Protein AF-A0A7X7YKC0-F1 (afdb_monomer_lite)

Secondary structure (DSSP, 8-state):
-HHHHHGGGT--EEEE--GGGG-EETTEEHHHHHHHTS-TTEEEE-BHHHHHHTT--HHHHHHHTTT--SEEEE----SS-TT--TTSSS--HHHHHHHIIIII---EEEE---S-SS-HHHHHHHHHHHHHHHHHT-

pLDDT: mean 96.4, std 4.11, range [65.44, 98.75]

Foldseek 3Di:
DVLVVCVVVVDAAEDEAALQQQDDDPRDGVLCVVLVPDDLSHAYAEECARQVNSVHHSLVVLVVSWLRHQEYEQFAHAPVDLLDGRQRHDDPVVSVVVSCVPTNNYDYYHHDDDSPSDDPVVSVVVNVVSVVVSVVVD

Sequence (138 aa):
ALAVKLRPHGMWIGYHAHAGDFKKISGETYWDILFGNTRKEVLMQMDTCNASDGGGDPIASLRKYAGRSRTVHIKEYSATNKNAILGEGDIDWKTVFSICETIGGTEWYIIEEEKDVYPPMKAVELCLRNYKVLRTKM

Structure (mmCIF, N/CA/C/O backbone):
data_AF-A0A7X7YKC0-F1
#
_entry.id   AF-A0A7X7YKC0-F1
#
loop_
_atom_site.group_PDB
_atom_site.id
_atom_site.type_symbol
_atom_site.label_atom_id
_atom_site.label_alt_id
_atom_site.label_comp_id
_atom_site.label_asym_id
_atom_site.label_entity_id
_atom_site.label_seq_id
_atom_site.pdbx_PDB_ins_code
_atom_site.Cartn_x
_atom_site.Cartn_y
_atom_site.Cartn_z
_atom_site.occupancy
_atom_site.B_iso_or_equiv
_atom_site.auth_seq_id
_atom_site.auth_comp_id
_atom_site.auth_asym_id
_atom_site.auth_atom_id
_atom_site.pdbx_PDB_model_num
ATOM 1 N N . ALA A 1 1 ? -21.990 -4.365 10.422 1.00 80.94 1 ALA A N 1
ATOM 2 C CA . ALA A 1 1 ? -23.128 -5.198 9.972 1.00 80.94 1 ALA A CA 1
ATOM 3 C C . ALA A 1 1 ? -22.773 -6.079 8.765 1.00 80.94 1 ALA A C 1
ATOM 5 O O . ALA A 1 1 ? -22.995 -7.279 8.850 1.00 80.94 1 ALA A O 1
ATOM 6 N N . LEU A 1 2 ? -22.191 -5.536 7.681 1.00 92.75 2 LEU A N 1
ATOM 7 C CA . LEU A 1 2 ? -21.881 -6.302 6.456 1.00 92.75 2 LEU A CA 1
ATOM 8 C C . LEU A 1 2 ? -20.866 -7.438 6.654 1.00 92.75 2 LEU A C 1
ATOM 10 O O . LEU A 1 2 ? -21.166 -8.565 6.287 1.00 92.75 2 LEU A O 1
ATOM 14 N N . ALA A 1 3 ? -19.731 -7.184 7.316 1.00 92.94 3 ALA A N 1
ATOM 15 C CA . ALA A 1 3 ? -18.727 -8.225 7.574 1.00 92.94 3 ALA A CA 1
ATOM 16 C C . ALA A 1 3 ? -19.314 -9.465 8.277 1.00 92.94 3 ALA A C 1
ATOM 18 O O . ALA A 1 3 ? -18.953 -10.585 7.948 1.00 92.94 3 ALA A O 1
ATOM 19 N N . VAL A 1 4 ? -20.280 -9.281 9.191 1.00 92.94 4 VAL A N 1
ATOM 20 C CA . VAL A 1 4 ? -20.973 -10.392 9.872 1.00 92.94 4 VAL A CA 1
ATOM 21 C C . VAL A 1 4 ? -21.833 -11.203 8.903 1.00 92.94 4 VAL A C 1
ATOM 23 O O . VAL A 1 4 ? -21.824 -12.427 8.975 1.00 92.94 4 VAL A O 1
ATOM 26 N N . LYS A 1 5 ? -22.542 -10.532 7.987 1.00 95.44 5 LYS A N 1
ATOM 27 C CA . LYS A 1 5 ? -23.388 -11.182 6.976 1.00 95.44 5 LYS A CA 1
ATOM 28 C C . LYS A 1 5 ? -22.578 -11.985 5.956 1.00 95.44 5 LYS A C 1
ATOM 30 O O . LYS A 1 5 ? -23.098 -12.948 5.418 1.00 95.44 5 LYS A O 1
ATOM 35 N N . LEU A 1 6 ? -21.324 -11.607 5.706 1.00 95.00 6 LEU A N 1
ATOM 36 C CA . LEU A 1 6 ? -20.448 -12.284 4.745 1.00 95.00 6 LEU A CA 1
ATOM 37 C C . LEU A 1 6 ? -19.753 -13.532 5.313 1.00 95.00 6 LEU A C 1
ATOM 39 O O . LEU A 1 6 ? -19.384 -14.416 4.541 1.00 95.00 6 LEU A O 1
ATOM 43 N N . ARG A 1 7 ? -19.623 -13.656 6.645 1.00 91.75 7 ARG A N 1
ATOM 44 C CA . ARG A 1 7 ? -18.923 -14.793 7.279 1.00 91.75 7 ARG A CA 1
ATOM 45 C C . ARG A 1 7 ? -19.453 -16.173 6.871 1.00 91.75 7 ARG A C 1
ATOM 47 O O . ARG A 1 7 ? -18.617 -17.022 6.575 1.00 91.75 7 ARG A O 1
ATOM 54 N N . PRO A 1 8 ? -20.779 -16.434 6.817 1.00 96.31 8 PRO A N 1
ATOM 55 C CA . PRO A 1 8 ? -21.296 -17.749 6.423 1.00 96.31 8 PRO A CA 1
ATOM 56 C C . PRO A 1 8 ? -20.930 -18.145 4.987 1.00 96.31 8 PRO A C 1
ATOM 58 O O . PRO A 1 8 ? -20.998 -19.318 4.644 1.00 96.31 8 PRO A O 1
ATOM 61 N N . HIS A 1 9 ? -20.532 -17.176 4.158 1.00 96.31 9 HIS A N 1
ATOM 62 C CA . HIS A 1 9 ? -20.123 -17.381 2.770 1.00 96.31 9 HIS A CA 1
ATOM 63 C C . HIS A 1 9 ? -18.599 -17.472 2.600 1.00 96.31 9 HIS A C 1
ATOM 65 O O . HIS A 1 9 ? -18.119 -17.556 1.475 1.00 96.31 9 HIS A O 1
ATOM 71 N N . GLY A 1 10 ? -17.821 -17.393 3.688 1.00 93.75 10 GLY A N 1
ATOM 72 C CA . GLY A 1 10 ? -16.357 -17.345 3.615 1.00 93.75 10 GLY A CA 1
ATOM 73 C C . GLY A 1 10 ? -15.808 -16.078 2.945 1.00 93.75 10 GLY A C 1
ATOM 74 O O . GLY A 1 10 ? -14.639 -16.042 2.566 1.00 93.75 10 GLY A O 1
ATOM 75 N N . MET A 1 11 ? -16.634 -15.038 2.795 1.00 94.69 11 MET A N 1
ATOM 76 C CA . MET A 1 11 ? -16.272 -13.795 2.117 1.00 94.69 11 MET A CA 1
ATOM 77 C C . MET A 1 11 ? -15.785 -12.732 3.099 1.00 94.69 11 MET A C 1
ATOM 79 O O . MET A 1 11 ? -16.219 -12.662 4.252 1.00 94.69 11 MET A O 1
ATOM 83 N N . TRP A 1 12 ? -14.927 -11.852 2.593 1.00 94.06 12 TRP A N 1
ATOM 84 C CA . TRP A 1 12 ? -14.384 -10.714 3.323 1.00 94.06 12 TRP A CA 1
ATOM 85 C C . TRP A 1 12 ? -14.801 -9.416 2.645 1.00 94.06 12 TRP A C 1
ATOM 87 O O . TRP A 1 12 ? -15.064 -9.38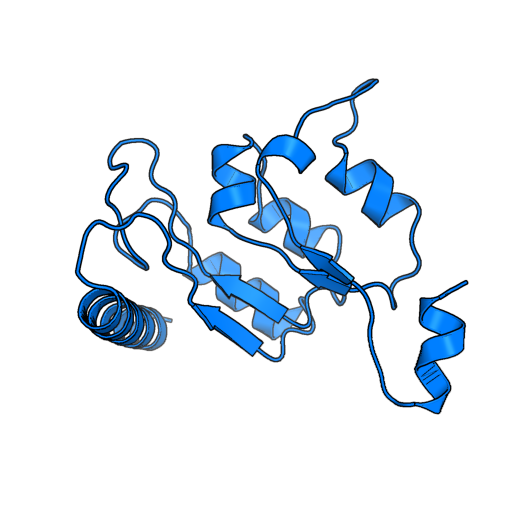2 1.445 1.00 94.06 12 TRP A O 1
ATOM 97 N N . ILE A 1 13 ? -14.863 -8.345 3.427 1.00 96.12 13 ILE A N 1
ATOM 98 C CA . ILE A 1 13 ? -15.072 -6.985 2.934 1.00 96.12 13 ILE A CA 1
ATOM 99 C C . ILE A 1 13 ? -13.971 -6.107 3.496 1.00 96.12 13 ILE A C 1
ATOM 101 O O . ILE A 1 13 ? -13.537 -6.311 4.629 1.00 96.12 13 ILE A O 1
ATOM 105 N N . GLY A 1 14 ? -13.539 -5.129 2.719 1.00 96.19 14 GLY A N 1
ATOM 106 C CA . GLY A 1 14 ? -12.516 -4.190 3.130 1.00 96.19 14 GLY A CA 1
ATOM 107 C C . GLY A 1 14 ? -12.672 -2.853 2.441 1.00 96.19 14 GLY A C 1
ATOM 108 O O . GLY A 1 14 ? -13.658 -2.610 1.745 1.00 96.19 14 GLY A O 1
ATOM 109 N N . TYR A 1 15 ? -11.682 -2.006 2.666 1.00 98.19 15 TYR A N 1
ATOM 110 C CA . TYR A 1 15 ? -11.568 -0.704 2.035 1.00 98.19 15 TYR A CA 1
ATOM 111 C C . TYR A 1 15 ? -10.132 -0.517 1.532 1.00 98.19 15 TYR A C 1
ATOM 113 O O . TYR A 1 15 ? -9.183 -0.871 2.240 1.00 98.19 15 TYR A O 1
ATOM 121 N N . HIS A 1 16 ? -10.012 -0.031 0.297 1.00 98.50 16 HIS A N 1
ATOM 122 C CA . HIS A 1 16 ? -8.754 0.221 -0.406 1.00 98.50 16 HIS A CA 1
ATOM 123 C C . HIS A 1 16 ? -8.292 1.660 -0.150 1.00 98.50 16 HIS A C 1
ATOM 125 O O . HIS A 1 16 ? -9.107 2.581 -0.197 1.00 98.50 16 HIS A O 1
ATOM 131 N N . ALA A 1 17 ? -7.004 1.837 0.144 1.00 98.31 17 ALA A N 1
ATOM 132 C CA . ALA A 1 17 ? -6.416 3.138 0.449 1.00 98.31 17 ALA A CA 1
ATOM 133 C C . ALA A 1 17 ? -6.268 4.025 -0.791 1.00 98.31 17 ALA A C 1
ATOM 135 O O . ALA A 1 17 ? -5.583 3.663 -1.737 1.00 98.31 17 ALA A O 1
ATOM 136 N N . HIS A 1 18 ? -6.800 5.240 -0.725 1.00 98.19 18 HIS A N 1
ATOM 137 C CA . HIS A 1 18 ? -6.571 6.321 -1.677 1.00 98.19 18 HIS A CA 1
ATOM 138 C C . HIS A 1 18 ? -5.839 7.478 -0.986 1.00 98.19 18 HIS A C 1
ATOM 140 O O . HIS A 1 18 ? -5.960 7.675 0.224 1.00 98.19 18 HIS A O 1
ATOM 146 N N . ALA A 1 19 ? -5.139 8.322 -1.750 1.00 97.62 19 ALA A N 1
ATOM 147 C CA . ALA A 1 19 ? -4.397 9.459 -1.189 1.00 97.62 19 ALA A CA 1
ATOM 148 C C . ALA A 1 19 ? -5.277 10.419 -0.368 1.00 97.62 19 ALA A C 1
ATOM 150 O O . ALA A 1 19 ? -4.848 10.981 0.640 1.00 97.62 19 ALA A O 1
ATOM 151 N N . GLY A 1 20 ? -6.549 10.571 -0.752 1.00 97.88 20 GLY A N 1
ATOM 152 C CA . GLY A 1 20 ? -7.514 11.381 -0.012 1.00 97.88 20 GLY A CA 1
ATOM 153 C C . GLY A 1 20 ? -7.797 10.883 1.409 1.00 97.88 20 GLY A C 1
ATOM 154 O O . GLY A 1 20 ? -8.122 11.706 2.262 1.00 97.88 20 GLY A O 1
ATOM 155 N N . ASP A 1 21 ? -7.632 9.586 1.684 1.00 98.25 21 ASP A N 1
ATOM 156 C CA . ASP A 1 21 ? -7.977 8.980 2.975 1.00 98.25 21 ASP A CA 1
ATOM 157 C C . ASP A 1 21 ? -7.028 9.406 4.107 1.00 98.25 21 ASP A C 1
ATOM 159 O O . ASP A 1 21 ? -7.370 9.322 5.287 1.00 98.25 21 ASP A O 1
ATOM 163 N N . PHE A 1 22 ? -5.846 9.919 3.766 1.00 98.19 22 PHE A N 1
ATOM 164 C CA . PHE A 1 22 ? -4.839 10.364 4.734 1.00 98.19 22 PHE A CA 1
ATOM 165 C C . PHE A 1 22 ? -4.963 11.852 5.081 1.00 98.19 22 PHE A C 1
ATOM 167 O O . PHE A 1 22 ? -4.262 12.358 5.962 1.00 98.19 22 PHE A O 1
ATOM 174 N N . LYS A 1 23 ? -5.927 12.554 4.469 1.00 97.38 23 LYS A N 1
ATOM 175 C CA . LYS A 1 23 ? -6.331 13.893 4.902 1.00 97.38 23 LYS A CA 1
ATOM 176 C C . LYS A 1 23 ? -7.000 13.831 6.269 1.00 97.38 23 LYS A C 1
ATOM 178 O O . LYS A 1 23 ? -7.643 12.845 6.626 1.00 97.38 23 LYS A O 1
ATOM 183 N N . LYS A 1 24 ? -6.853 14.917 7.030 1.00 97.06 24 LYS A N 1
ATOM 184 C CA . LYS A 1 24 ? -7.363 15.015 8.398 1.00 97.06 24 LYS A CA 1
ATOM 185 C C . LYS A 1 24 ? -8.661 15.804 8.486 1.00 97.06 24 LYS A C 1
ATOM 187 O O . LYS A 1 24 ? -8.807 16.846 7.851 1.00 97.06 24 LYS A O 1
ATOM 192 N N . ILE A 1 25 ? -9.542 15.361 9.375 1.00 95.94 25 ILE A N 1
ATOM 193 C CA . ILE A 1 25 ? -10.645 16.148 9.929 1.00 95.94 25 ILE A CA 1
ATOM 194 C C . ILE A 1 25 ? -10.584 16.054 11.448 1.00 95.94 25 ILE A C 1
ATOM 196 O O . ILE A 1 25 ? -10.384 14.980 12.006 1.00 95.94 25 ILE A O 1
ATOM 200 N N . SER A 1 26 ? -10.687 17.200 12.123 1.00 94.69 26 SER A N 1
ATOM 201 C CA . SER A 1 26 ? -10.607 17.271 13.589 1.00 94.69 26 SER A CA 1
ATOM 202 C C . SER A 1 26 ? -9.361 16.589 14.186 1.00 94.69 26 SER A C 1
ATOM 204 O O . SER A 1 26 ? -9.404 16.066 15.293 1.00 94.69 26 SER A O 1
ATOM 206 N N . GLY A 1 27 ? -8.240 16.595 13.453 1.00 95.31 27 GLY A N 1
ATOM 207 C CA . GLY A 1 27 ? -6.958 16.036 13.897 1.00 95.31 27 GLY A CA 1
ATOM 208 C C . GLY A 1 27 ? -6.718 14.558 13.560 1.00 95.31 27 GLY A C 1
ATOM 209 O O . GLY A 1 27 ? -5.572 14.117 13.655 1.00 95.31 27 GLY A O 1
ATOM 210 N N . GLU A 1 28 ? -7.730 13.821 13.098 1.00 96.44 28 GLU A N 1
ATOM 211 C CA . GLU A 1 28 ? -7.634 12.398 12.742 1.00 96.44 28 GLU A CA 1
ATOM 212 C C . GLU A 1 28 ? -7.755 12.195 11.225 1.00 96.44 28 GLU A C 1
ATOM 214 O O . GLU A 1 28 ? -8.464 12.945 10.552 1.00 96.44 28 GLU A O 1
ATOM 219 N N . THR A 1 29 ? -7.036 11.216 10.664 1.00 98.19 29 THR A N 1
ATOM 220 C CA . THR A 1 29 ? -7.133 10.894 9.229 1.00 98.19 29 THR A CA 1
ATOM 221 C C . THR A 1 29 ? -8.460 10.198 8.918 1.00 98.19 29 THR A C 1
ATOM 223 O O . THR A 1 29 ? -8.988 9.485 9.770 1.00 98.19 29 THR A O 1
ATOM 226 N N . TYR A 1 30 ? -9.011 10.348 7.707 1.00 98.06 30 TYR A N 1
ATOM 227 C CA . TYR A 1 30 ? -10.212 9.584 7.318 1.00 98.06 30 TYR A CA 1
ATOM 228 C C . TYR A 1 30 ? -9.979 8.072 7.409 1.00 98.06 30 TYR A C 1
ATOM 230 O O . TYR A 1 30 ? -10.865 7.330 7.834 1.00 98.06 30 TYR A O 1
ATOM 238 N N . TRP A 1 31 ? -8.762 7.639 7.081 1.00 98.25 31 TRP A N 1
ATOM 239 C CA . TRP A 1 31 ? -8.285 6.276 7.253 1.00 98.25 31 TRP A CA 1
ATOM 240 C C . TRP A 1 31 ? -8.431 5.798 8.701 1.00 98.25 31 TRP A C 1
ATOM 242 O O . TRP A 1 31 ? -9.042 4.762 8.965 1.00 98.25 31 TRP A O 1
ATOM 252 N N . ASP A 1 32 ? -7.930 6.578 9.658 1.00 97.94 32 ASP A N 1
ATOM 253 C CA . ASP A 1 32 ? -8.016 6.242 11.076 1.00 97.94 32 ASP A CA 1
ATOM 254 C C . ASP A 1 32 ? -9.444 6.293 11.612 1.00 97.94 32 ASP A C 1
ATOM 256 O O . ASP A 1 32 ? -9.846 5.389 12.344 1.00 97.94 32 ASP A O 1
ATOM 260 N N . ILE A 1 33 ? -10.246 7.266 11.176 1.00 97.81 33 ILE A N 1
ATOM 261 C CA . ILE A 1 33 ? -11.667 7.331 11.526 1.00 97.81 33 ILE A CA 1
ATOM 262 C C . ILE A 1 33 ? -12.373 6.050 11.068 1.00 97.81 33 ILE A C 1
ATOM 264 O O . ILE A 1 33 ? -13.104 5.433 11.845 1.00 97.81 33 ILE A O 1
ATOM 268 N N . LEU A 1 34 ? -12.141 5.598 9.834 1.00 97.12 34 LEU A N 1
ATOM 269 C CA . LEU A 1 34 ? -12.753 4.376 9.318 1.00 97.12 34 LEU A CA 1
ATOM 270 C C . LEU A 1 34 ? -12.285 3.133 10.089 1.00 97.12 34 LEU A C 1
ATOM 272 O O . LEU A 1 34 ? -13.104 2.325 10.544 1.00 97.12 34 LEU A O 1
ATOM 276 N N . PHE A 1 35 ? -10.975 2.946 10.243 1.00 97.38 35 PHE A N 1
ATOM 277 C CA . PHE A 1 35 ? -10.430 1.722 10.829 1.00 97.38 35 PHE A CA 1
ATOM 278 C C . PHE A 1 35 ? -10.544 1.675 12.356 1.00 97.38 35 PHE A C 1
ATOM 280 O O . PHE A 1 35 ? -10.702 0.580 12.903 1.00 97.38 35 PHE A O 1
ATOM 287 N N . GLY A 1 36 ? -10.603 2.824 13.028 1.00 96.00 36 GLY A N 1
ATOM 288 C CA . GLY A 1 36 ? -10.951 2.950 14.443 1.00 96.00 36 GLY A CA 1
ATOM 289 C C . GLY A 1 36 ? -12.420 2.634 14.743 1.00 96.00 36 GLY A C 1
ATOM 290 O O . GLY A 1 36 ? -12.732 2.153 15.830 1.00 96.00 36 GLY A O 1
ATOM 291 N N . ASN A 1 37 ? -13.319 2.815 13.768 1.00 95.94 37 ASN A N 1
ATOM 292 C C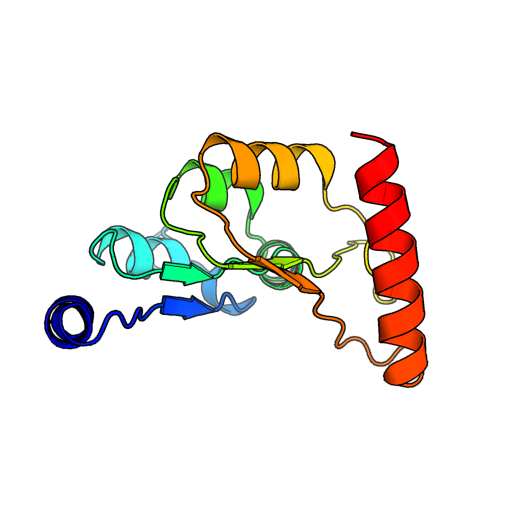A . ASN A 1 37 ? -14.763 2.592 13.928 1.00 95.94 37 ASN A CA 1
ATOM 293 C C . ASN A 1 37 ? -15.285 1.323 13.226 1.00 95.94 37 ASN A C 1
ATOM 295 O O . ASN A 1 37 ? -16.496 1.096 13.138 1.00 95.94 37 ASN A O 1
ATOM 299 N N . THR A 1 38 ? -14.397 0.453 12.739 1.00 95.88 38 THR A N 1
ATOM 300 C CA . THR A 1 38 ? -14.765 -0.822 12.106 1.00 95.88 38 THR A CA 1
ATOM 301 C C . THR A 1 38 ? -14.227 -2.018 12.881 1.00 95.88 38 THR A C 1
ATOM 303 O O . THR A 1 38 ? -13.213 -1.956 13.571 1.00 95.88 38 THR A O 1
ATOM 306 N N . ARG A 1 39 ? -14.923 -3.155 12.767 1.00 92.81 39 ARG A N 1
ATOM 307 C CA . ARG A 1 39 ? 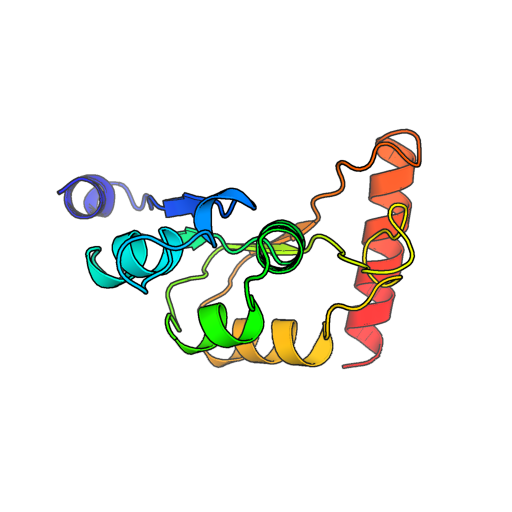-14.471 -4.410 13.380 1.00 92.81 39 ARG A CA 1
ATOM 308 C C . ARG A 1 39 ? -13.241 -4.949 12.651 1.00 92.81 39 ARG A C 1
ATOM 310 O O . ARG A 1 39 ? -13.106 -4.718 11.453 1.00 92.81 39 ARG A O 1
ATOM 317 N N . LYS A 1 40 ? -12.410 -5.739 13.340 1.00 90.88 40 LYS A N 1
ATOM 318 C CA . LYS A 1 40 ? -11.177 -6.318 12.776 1.00 90.88 40 LYS A CA 1
ATOM 319 C C . LYS A 1 40 ? -11.405 -7.145 11.505 1.00 90.88 40 LYS A C 1
ATOM 321 O O . LYS A 1 40 ? -10.512 -7.197 10.673 1.00 90.88 40 LYS A O 1
ATOM 326 N N . GLU A 1 41 ? -12.590 -7.734 11.324 1.00 91.81 41 GLU A N 1
ATOM 327 C CA . GLU A 1 41 ? -12.939 -8.494 10.115 1.00 91.81 41 GLU A CA 1
ATOM 328 C C . GLU A 1 41 ? -13.133 -7.622 8.864 1.00 91.81 41 GLU A C 1
ATOM 330 O O . GLU A 1 41 ? -13.205 -8.157 7.760 1.00 91.81 41 GLU A O 1
ATOM 335 N N . VAL A 1 42 ? -13.245 -6.296 9.011 1.00 96.44 42 VAL A N 1
ATOM 336 C CA . VAL A 1 42 ? -13.175 -5.383 7.866 1.00 96.44 42 VAL A CA 1
ATOM 337 C C . VAL A 1 42 ? -11.706 -5.229 7.494 1.00 96.44 42 VAL A C 1
ATOM 339 O O . VAL A 1 42 ? -10.923 -4.691 8.284 1.00 96.44 42 VAL A O 1
ATOM 342 N N . LEU A 1 43 ? -11.346 -5.717 6.311 1.00 96.88 43 LEU A N 1
ATOM 343 C CA . LEU A 1 43 ? -9.978 -5.707 5.820 1.00 96.88 43 LEU A CA 1
ATOM 344 C C . LEU A 1 43 ? -9.512 -4.284 5.522 1.00 96.88 43 LEU A C 1
ATOM 346 O O . LEU A 1 43 ? -10.232 -3.472 4.938 1.00 96.88 43 LEU A O 1
ATOM 350 N N . MET A 1 44 ? -8.281 -4.015 5.921 1.00 97.81 44 MET A N 1
ATOM 351 C CA . MET A 1 44 ? -7.550 -2.808 5.598 1.00 97.81 44 MET A CA 1
ATOM 352 C C . MET A 1 44 ? -6.648 -3.110 4.402 1.00 97.81 44 MET A C 1
ATOM 354 O O . MET A 1 44 ? -5.558 -3.646 4.582 1.00 97.81 44 MET A O 1
ATOM 358 N N . GLN A 1 45 ? -7.099 -2.814 3.181 1.00 98.38 45 GLN A N 1
ATOM 359 C CA . GLN A 1 45 ? -6.262 -3.005 1.998 1.00 98.38 45 GLN A CA 1
ATOM 360 C C . GLN A 1 45 ? -5.388 -1.764 1.816 1.00 98.38 45 GLN A 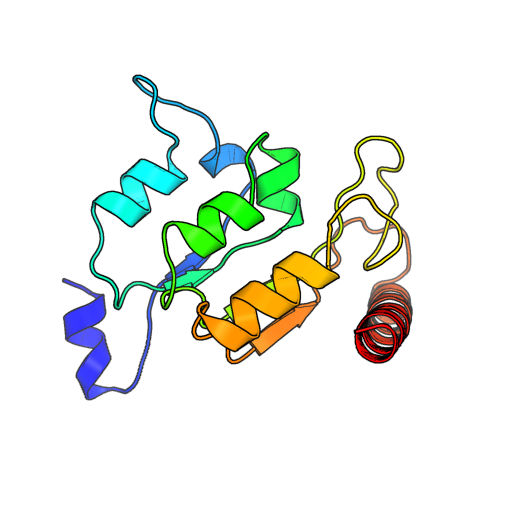C 1
ATOM 362 O O . GLN A 1 45 ? -5.773 -0.792 1.170 1.00 98.38 45 GLN A O 1
ATOM 367 N N . MET A 1 46 ? -4.226 -1.795 2.465 1.00 98.69 46 MET A N 1
ATOM 368 C CA . MET A 1 46 ? -3.232 -0.736 2.350 1.00 98.69 46 MET A CA 1
ATOM 369 C C . MET A 1 46 ? -2.6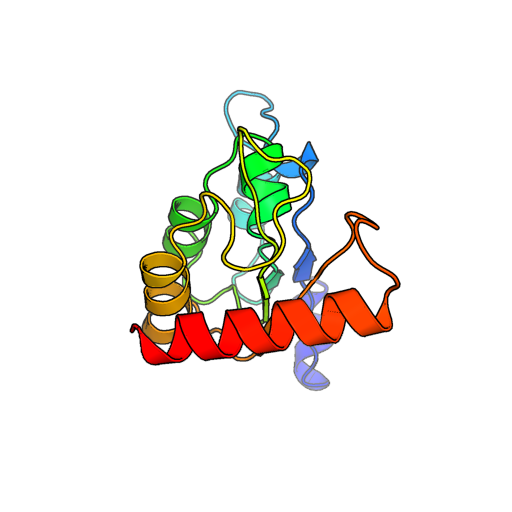70 -0.686 0.926 1.00 98.69 46 MET A C 1
ATOM 371 O O . MET A 1 46 ? -2.300 -1.726 0.385 1.00 98.69 46 MET A O 1
ATOM 375 N N . ASP A 1 47 ? -2.552 0.520 0.382 1.00 98.75 47 ASP A N 1
ATOM 376 C CA . ASP A 1 47 ? -1.732 0.852 -0.783 1.00 98.75 47 ASP A CA 1
ATOM 377 C C . ASP A 1 47 ? -0.594 1.750 -0.296 1.00 98.75 47 ASP A C 1
ATOM 379 O O . ASP A 1 47 ? -0.822 2.824 0.267 1.00 98.75 47 ASP A O 1
ATOM 383 N N . THR A 1 48 ? 0.638 1.278 -0.472 1.00 98.56 48 THR A N 1
ATOM 384 C CA . THR A 1 48 ? 1.839 1.970 0.004 1.00 98.56 48 THR A CA 1
ATOM 385 C C . THR A 1 48 ? 2.054 3.323 -0.665 1.00 98.56 48 THR A C 1
ATOM 387 O O . THR A 1 48 ? 2.453 4.266 0.014 1.00 98.56 48 THR A O 1
ATOM 390 N N . CYS A 1 49 ? 1.761 3.448 -1.961 1.00 98.19 49 CYS A N 1
ATOM 391 C CA . CYS A 1 49 ? 1.938 4.700 -2.685 1.00 98.19 49 CYS A CA 1
ATOM 392 C C . CYS A 1 49 ? 0.836 5.689 -2.357 1.00 98.19 49 CYS A C 1
ATOM 394 O O . CYS A 1 49 ? 1.136 6.837 -2.048 1.00 98.19 49 CYS A O 1
ATOM 396 N N . ASN A 1 50 ? -0.426 5.262 -2.400 1.00 98.31 50 ASN A N 1
ATOM 397 C CA . ASN A 1 50 ? -1.542 6.155 -2.106 1.00 98.31 50 ASN A CA 1
ATOM 398 C C . ASN A 1 50 ? -1.441 6.686 -0.669 1.00 98.31 50 ASN A C 1
ATOM 400 O O . ASN A 1 50 ? -1.692 7.867 -0.437 1.00 98.31 50 ASN A O 1
ATOM 404 N N . ALA A 1 51 ? -0.998 5.858 0.283 1.00 98.50 51 ALA A N 1
ATOM 405 C CA . ALA A 1 51 ? -0.713 6.315 1.638 1.00 98.50 51 ALA A CA 1
ATOM 406 C C . ALA A 1 51 ? 0.363 7.399 1.687 1.00 98.50 51 ALA A C 1
ATOM 408 O O . ALA A 1 51 ? 0.115 8.470 2.242 1.00 98.50 51 ALA A O 1
ATOM 409 N N . SER A 1 52 ? 1.530 7.149 1.094 1.00 98.31 52 SER A N 1
ATOM 410 C CA . SER A 1 52 ? 2.637 8.107 1.102 1.00 98.31 52 SER A CA 1
ATOM 411 C C . SER A 1 52 ? 2.320 9.397 0.336 1.00 98.31 52 SER A C 1
ATOM 413 O O . SER A 1 52 ? 2.588 10.482 0.847 1.00 98.31 52 SER A O 1
ATOM 415 N N . ASP A 1 53 ? 1.683 9.307 -0.833 1.00 97.06 53 ASP A N 1
ATOM 416 C CA . ASP A 1 53 ? 1.288 10.462 -1.653 1.00 97.06 53 ASP A CA 1
ATOM 417 C C . ASP A 1 53 ? 0.212 11.321 -0.962 1.00 97.06 53 ASP A C 1
ATOM 419 O O . ASP A 1 53 ? 0.217 12.549 -1.044 1.00 97.06 53 ASP A O 1
ATOM 423 N N . GLY A 1 54 ? -0.666 10.687 -0.176 1.00 96.94 54 GLY A N 1
ATOM 424 C CA . GLY A 1 54 ? -1.626 11.360 0.701 1.00 96.94 54 GLY A CA 1
ATOM 425 C C . GLY A 1 54 ? -1.015 12.035 1.937 1.00 96.94 54 GLY A C 1
ATOM 426 O O . GLY A 1 54 ? -1.751 12.633 2.725 1.00 96.94 54 GLY A O 1
ATOM 427 N N . GLY A 1 55 ? 0.306 11.937 2.137 1.00 96.88 55 GLY A N 1
ATOM 428 C CA . GLY A 1 55 ? 1.011 12.425 3.328 1.00 96.88 55 GLY A CA 1
ATOM 429 C C . GLY A 1 55 ? 0.867 11.518 4.556 1.00 96.88 55 GLY A C 1
ATOM 430 O O . GLY A 1 55 ? 1.145 11.946 5.679 1.00 96.88 55 GLY A O 1
ATOM 431 N N . GLY A 1 56 ? 0.396 10.287 4.361 1.00 97.44 56 GLY A N 1
ATOM 432 C CA . GLY A 1 56 ? 0.308 9.252 5.380 1.00 97.44 56 GLY A CA 1
ATOM 433 C C . GLY A 1 56 ? 1.585 8.422 5.512 1.00 97.44 56 GLY A C 1
ATOM 434 O O . GLY A 1 56 ? 2.516 8.515 4.716 1.00 97.44 56 GLY A O 1
ATOM 435 N N . ASP A 1 57 ? 1.602 7.563 6.532 1.00 97.94 57 ASP A N 1
ATOM 436 C CA . ASP A 1 57 ? 2.661 6.579 6.756 1.00 97.94 57 ASP A CA 1
ATOM 437 C C . ASP A 1 57 ? 2.062 5.159 6.655 1.00 97.94 57 ASP A C 1
ATOM 439 O O . ASP A 1 57 ? 1.329 4.727 7.565 1.00 97.94 57 ASP A O 1
ATOM 443 N N . PRO A 1 58 ? 2.332 4.419 5.560 1.00 98.19 58 PRO A N 1
ATOM 444 C CA . PRO A 1 58 ? 1.821 3.062 5.397 1.00 98.19 58 PRO A CA 1
ATOM 445 C C . PRO A 1 58 ? 2.398 2.094 6.436 1.00 98.19 58 PRO A C 1
ATOM 447 O O . PRO A 1 58 ? 1.680 1.214 6.907 1.00 98.19 58 PRO A O 1
ATOM 450 N N . ILE A 1 59 ? 3.656 2.261 6.857 1.00 98.50 59 ILE A N 1
ATOM 451 C CA . ILE A 1 59 ? 4.309 1.405 7.857 1.00 98.50 59 ILE A CA 1
ATOM 452 C C . ILE A 1 59 ? 3.651 1.598 9.224 1.00 98.50 59 ILE A C 1
ATOM 454 O O . ILE A 1 59 ? 3.286 0.614 9.878 1.00 98.50 59 ILE A O 1
ATOM 458 N N . ALA A 1 60 ? 3.450 2.847 9.650 1.00 98.31 60 ALA A N 1
ATOM 459 C CA . ALA A 1 60 ? 2.757 3.143 10.902 1.00 98.31 60 ALA A CA 1
ATOM 460 C C . ALA A 1 60 ? 1.322 2.600 10.887 1.00 98.31 60 ALA A C 1
ATOM 462 O O . ALA A 1 60 ? 0.878 1.989 11.862 1.00 98.31 60 ALA A O 1
ATOM 463 N N . SER A 1 61 ? 0.621 2.750 9.763 1.00 97.94 61 SER A N 1
ATOM 464 C CA . SER A 1 61 ? -0.749 2.261 9.598 1.00 97.94 61 SER A CA 1
ATOM 465 C C . SER A 1 61 ? -0.834 0.730 9.649 1.00 97.94 61 SER A C 1
ATOM 467 O O . SER A 1 61 ? -1.672 0.186 10.371 1.00 97.94 61 SER A O 1
ATOM 469 N N . LEU A 1 62 ? 0.069 0.019 8.960 1.00 98.38 62 LEU A N 1
ATOM 470 C CA . LEU A 1 62 ? 0.163 -1.446 9.001 1.00 98.38 62 LEU A CA 1
ATOM 471 C C . LEU A 1 62 ? 0.439 -1.966 10.421 1.00 98.38 62 LEU A C 1
ATOM 473 O O . LEU A 1 62 ? -0.143 -2.972 10.827 1.00 98.38 62 LEU A O 1
ATOM 477 N N . ARG A 1 63 ? 1.280 -1.270 11.202 1.00 98.44 63 ARG A N 1
ATOM 478 C CA . ARG A 1 63 ? 1.529 -1.611 12.615 1.00 98.44 63 ARG A CA 1
ATOM 479 C C . ARG A 1 63 ? 0.313 -1.337 13.497 1.00 98.44 63 ARG A C 1
ATOM 481 O O . ARG A 1 63 ? -0.062 -2.194 14.294 1.00 98.44 63 ARG A O 1
ATOM 488 N N . LYS A 1 64 ? -0.307 -0.160 13.356 1.00 98.00 64 LYS A N 1
ATOM 489 C CA . LYS A 1 64 ? -1.468 0.264 14.157 1.00 98.00 64 LYS A CA 1
ATOM 490 C C . LYS A 1 64 ? -2.655 -0.686 13.986 1.00 98.00 64 LYS A C 1
ATOM 492 O O . LYS A 1 64 ? -3.331 -1.007 14.960 1.00 98.00 64 LYS A O 1
ATOM 497 N N . TYR A 1 65 ? -2.871 -1.173 12.766 1.00 97.50 65 TYR A N 1
ATOM 498 C CA . TYR A 1 65 ? -3.974 -2.067 12.409 1.00 97.50 65 TYR A CA 1
ATOM 499 C C . TYR A 1 65 ? -3.498 -3.483 12.049 1.00 97.50 65 TYR A C 1
ATOM 501 O O . TYR A 1 65 ? -4.014 -4.107 11.117 1.00 97.50 65 TYR A O 1
ATOM 509 N N . ALA A 1 66 ? -2.528 -4.003 12.805 1.00 97.44 66 ALA A N 1
ATOM 510 C CA . ALA A 1 66 ? -1.999 -5.354 12.634 1.00 97.44 66 ALA A CA 1
ATOM 511 C C . ALA A 1 66 ? -3.113 -6.424 12.577 1.00 97.44 66 ALA A C 1
ATOM 513 O O . ALA A 1 66 ? -4.120 -6.359 13.292 1.00 97.44 66 ALA A O 1
ATOM 514 N N . GLY A 1 67 ? -2.928 -7.413 11.702 1.00 97.31 67 GLY A N 1
ATOM 515 C CA . GLY A 1 67 ? -3.869 -8.504 11.444 1.00 97.31 67 GLY A CA 1
ATOM 516 C C . GLY A 1 67 ? -5.049 -8.152 10.535 1.00 97.31 67 GLY A C 1
ATOM 517 O O . GLY A 1 67 ? -5.924 -8.994 10.344 1.00 97.31 67 GLY A O 1
ATOM 518 N N . ARG A 1 68 ? -5.115 -6.929 9.989 1.00 97.31 68 ARG A N 1
ATOM 519 C CA . ARG A 1 68 ? -6.214 -6.496 9.102 1.00 97.31 68 ARG A CA 1
ATOM 520 C C . ARG A 1 68 ? -5.833 -6.407 7.626 1.00 97.31 68 ARG A C 1
ATOM 522 O O . ARG A 1 68 ? -6.719 -6.203 6.801 1.00 97.31 68 ARG A O 1
ATOM 529 N N . SER A 1 69 ? -4.560 -6.582 7.278 1.00 96.12 69 SER A N 1
ATOM 530 C CA . SER A 1 69 ? -4.048 -6.358 5.919 1.00 96.12 69 SER A CA 1
ATOM 531 C C . SER A 1 69 ? -3.849 -7.666 5.168 1.00 96.12 69 SER A C 1
ATOM 533 O O . SER A 1 69 ? -2.735 -8.006 4.776 1.00 96.12 69 SER A O 1
ATOM 535 N N . ARG A 1 70 ? -4.938 -8.420 4.972 1.00 96.75 70 ARG A N 1
ATOM 536 C CA . ARG A 1 70 ? -4.906 -9.711 4.258 1.00 96.75 70 ARG A CA 1
ATOM 537 C C . ARG A 1 70 ? -4.414 -9.579 2.815 1.00 96.75 70 ARG A C 1
ATOM 539 O O . ARG A 1 70 ? -3.752 -10.473 2.299 1.00 96.75 70 ARG A O 1
ATOM 546 N N . THR A 1 71 ? -4.702 -8.448 2.187 1.00 98.00 71 THR A N 1
ATOM 547 C CA . THR A 1 71 ? -4.163 -8.063 0.882 1.00 98.00 71 THR A CA 1
ATOM 548 C C . THR A 1 71 ? -3.518 -6.691 1.001 1.00 98.00 71 THR A C 1
ATOM 550 O O . THR A 1 71 ? -4.104 -5.819 1.647 1.00 98.00 71 THR A O 1
ATOM 553 N N . VAL A 1 72 ? -2.373 -6.484 0.360 1.00 98.62 72 VAL A N 1
ATOM 554 C CA . VAL A 1 72 ? -1.672 -5.191 0.329 1.00 98.62 72 VAL A CA 1
ATOM 555 C C . VAL A 1 72 ? -1.302 -4.863 -1.110 1.00 98.62 72 VAL A C 1
ATOM 557 O O . VAL A 1 72 ? -0.714 -5.700 -1.796 1.00 98.62 72 VAL A O 1
ATOM 560 N N . HIS A 1 73 ? -1.642 -3.659 -1.555 1.00 98.69 73 HIS A N 1
ATOM 561 C CA . HIS A 1 73 ? -1.180 -3.114 -2.824 1.00 98.69 73 HIS A CA 1
ATOM 562 C C . HIS A 1 73 ? 0.245 -2.588 -2.632 1.00 98.69 73 HIS A C 1
ATOM 564 O O . HIS A 1 73 ? 0.496 -1.688 -1.828 1.00 98.69 73 HIS A O 1
ATOM 570 N N . ILE A 1 74 ? 1.193 -3.207 -3.333 1.00 98.00 74 ILE A N 1
ATOM 571 C CA . ILE A 1 74 ? 2.604 -2.831 -3.324 1.00 98.00 74 ILE A CA 1
ATOM 572 C C . ILE A 1 74 ? 2.886 -1.954 -4.542 1.00 98.00 74 ILE A C 1
ATOM 574 O O . ILE A 1 74 ? 3.276 -2.421 -5.611 1.00 98.00 74 ILE A O 1
ATOM 578 N N . LYS A 1 75 ? 2.646 -0.658 -4.357 1.00 97.94 75 LYS A N 1
ATOM 579 C CA . LYS A 1 75 ? 2.827 0.390 -5.361 1.00 97.94 75 LYS A CA 1
ATOM 580 C C . LYS A 1 75 ? 3.929 1.334 -4.903 1.00 97.94 75 LYS A C 1
ATOM 582 O O . LYS A 1 75 ? 3.971 1.730 -3.737 1.00 97.94 75 LYS A O 1
ATOM 587 N N . GLU A 1 76 ? 4.847 1.670 -5.805 1.00 98.00 76 GLU A N 1
ATOM 588 C CA . GLU A 1 76 ? 5.992 2.512 -5.451 1.00 98.00 76 GLU A CA 1
ATOM 589 C C . GLU A 1 76 ? 5.605 3.971 -5.286 1.00 98.00 76 GLU A C 1
ATOM 591 O O . GLU A 1 76 ? 4.817 4.497 -6.073 1.00 98.00 76 GLU A O 1
ATOM 596 N N . TYR A 1 77 ? 6.252 4.626 -4.332 1.00 98.06 77 TYR A N 1
ATOM 597 C CA . TYR A 1 77 ? 6.223 6.068 -4.169 1.00 98.06 77 TYR A CA 1
ATOM 598 C C . TYR A 1 77 ? 7.642 6.620 -4.230 1.00 98.06 77 TYR A C 1
ATOM 600 O O . TYR A 1 77 ? 8.568 6.047 -3.663 1.00 98.06 77 TYR A O 1
ATOM 608 N N . SER A 1 78 ? 7.812 7.771 -4.874 1.00 97.88 78 SER A N 1
ATOM 609 C CA . SER A 1 78 ? 9.015 8.576 -4.700 1.00 97.88 78 SER A CA 1
ATOM 610 C C . SER A 1 78 ? 8.668 10.055 -4.686 1.00 97.88 78 SER A C 1
ATOM 612 O O . SER A 1 78 ? 7.946 10.546 -5.554 1.00 97.88 78 SER A O 1
ATOM 614 N N . ALA A 1 79 ? 9.241 10.778 -3.726 1.00 97.12 79 ALA A N 1
ATOM 615 C CA . ALA A 1 79 ? 9.097 12.223 -3.606 1.00 97.12 79 ALA A CA 1
ATOM 616 C C . ALA A 1 79 ? 9.813 12.976 -4.741 1.00 97.12 79 ALA A C 1
ATOM 618 O O . ALA A 1 79 ? 9.471 14.121 -5.040 1.00 97.12 79 ALA A O 1
ATOM 619 N N . THR A 1 80 ? 10.818 12.352 -5.366 1.00 97.56 80 THR A N 1
ATOM 620 C CA . THR A 1 80 ? 11.679 12.997 -6.372 1.00 97.56 80 THR A CA 1
ATOM 621 C C . THR A 1 80 ? 11.519 12.421 -7.773 1.00 97.56 80 THR A C 1
ATOM 623 O O . THR A 1 80 ? 11.788 13.120 -8.749 1.00 97.56 80 THR A O 1
ATOM 626 N N . ASN A 1 81 ? 11.028 11.186 -7.899 1.00 96.94 81 ASN A N 1
ATOM 627 C CA . ASN A 1 81 ? 10.813 10.532 -9.181 1.00 96.94 81 ASN A CA 1
ATOM 628 C C . ASN A 1 81 ? 9.366 10.050 -9.328 1.00 96.94 81 ASN A C 1
ATOM 630 O O . ASN A 1 81 ? 9.021 8.926 -8.967 1.00 96.94 81 ASN A O 1
ATOM 634 N N . LYS A 1 82 ? 8.526 10.871 -9.963 1.00 94.44 82 LYS A N 1
ATOM 635 C CA . LYS A 1 82 ? 7.126 10.513 -10.240 1.00 94.44 82 LYS A CA 1
ATOM 636 C C . LYS A 1 82 ? 6.957 9.302 -11.155 1.00 94.44 82 LYS A C 1
ATOM 638 O O . LYS A 1 82 ? 5.856 8.779 -11.215 1.00 94.44 82 LYS A O 1
ATOM 643 N N . ASN A 1 83 ? 8.016 8.861 -11.835 1.00 96.31 83 ASN A N 1
ATOM 644 C CA . ASN A 1 83 ? 7.999 7.711 -12.735 1.00 96.31 83 ASN A CA 1
ATOM 645 C C . ASN A 1 83 ? 8.579 6.443 -12.089 1.00 96.31 83 ASN A C 1
ATOM 647 O O . ASN A 1 83 ? 8.738 5.439 -12.780 1.00 96.31 83 ASN A O 1
ATOM 651 N N . ALA A 1 84 ? 8.928 6.479 -10.797 1.00 97.44 84 ALA A N 1
ATOM 652 C CA . ALA A 1 84 ? 9.450 5.314 -10.095 1.00 97.44 84 ALA A CA 1
ATOM 653 C C . ALA A 1 84 ? 8.407 4.188 -10.082 1.00 97.44 84 ALA A C 1
ATOM 655 O O . ALA A 1 84 ? 7.292 4.357 -9.575 1.00 97.44 84 ALA A O 1
ATOM 656 N N . ILE A 1 85 ? 8.788 3.038 -10.628 1.00 97.88 85 ILE A N 1
ATOM 657 C CA . ILE A 1 85 ? 8.024 1.794 -10.525 1.00 97.88 85 ILE A CA 1
ATOM 658 C C . ILE A 1 85 ? 8.536 0.969 -9.338 1.00 97.88 85 ILE A C 1
ATOM 660 O O . ILE A 1 85 ? 9.555 1.311 -8.738 1.00 97.88 85 ILE A O 1
ATOM 664 N N . LEU A 1 86 ? 7.843 -0.119 -8.989 1.00 98.19 86 LEU A N 1
ATOM 665 C CA . LEU A 1 86 ? 8.175 -0.974 -7.838 1.00 98.19 86 LEU A CA 1
ATOM 666 C C . LEU A 1 86 ? 9.687 -1.198 -7.657 1.00 98.19 86 LEU A C 1
ATOM 668 O O . LEU A 1 86 ? 10.337 -1.762 -8.533 1.00 98.19 86 LEU A O 1
ATOM 672 N N . GLY A 1 87 ? 10.230 -0.798 -6.506 1.00 97.50 87 GLY A N 1
ATOM 673 C CA . GLY A 1 87 ? 11.63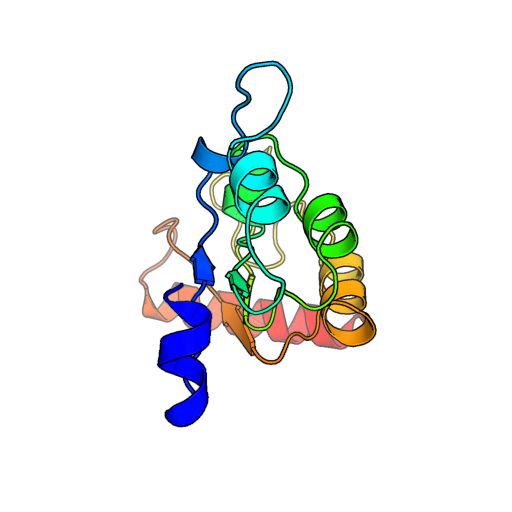0 -0.978 -6.122 1.00 97.50 87 GLY A CA 1
ATOM 674 C C . GLY A 1 87 ? 12.588 0.132 -6.567 1.00 97.50 87 GLY A C 1
ATOM 675 O O . GLY A 1 87 ? 13.786 0.006 -6.316 1.00 97.50 87 GLY A O 1
ATOM 676 N N . GLU A 1 88 ? 12.100 1.186 -7.222 1.00 97.44 88 GLU A N 1
ATOM 677 C CA . GLU A 1 88 ? 12.910 2.313 -7.716 1.00 97.44 88 GLU A CA 1
ATOM 678 C C . GLU A 1 88 ? 12.699 3.607 -6.915 1.00 97.44 88 GLU A C 1
ATOM 680 O O . GLU A 1 88 ? 13.256 4.646 -7.273 1.00 97.44 88 GLU A O 1
ATOM 685 N N . GLY A 1 89 ? 11.876 3.557 -5.864 1.00 97.12 89 GLY A N 1
ATOM 686 C CA . GLY A 1 89 ? 11.492 4.721 -5.072 1.00 97.12 89 GLY A CA 1
ATOM 687 C C . GLY A 1 89 ? 11.943 4.670 -3.617 1.00 97.12 89 GLY A C 1
ATOM 688 O O . GLY A 1 89 ? 12.981 4.105 -3.274 1.00 97.12 89 GLY A O 1
ATOM 689 N N . ASP A 1 90 ? 11.136 5.305 -2.773 1.00 98.06 90 ASP A N 1
ATOM 690 C CA . ASP A 1 90 ? 11.490 5.682 -1.407 1.00 98.06 90 ASP A CA 1
ATOM 691 C C . ASP A 1 90 ? 10.836 4.768 -0.354 1.00 98.06 90 ASP A C 1
ATOM 693 O O . ASP A 1 90 ? 11.087 4.926 0.843 1.00 98.06 90 ASP A O 1
ATOM 697 N N . ILE A 1 91 ? 9.986 3.814 -0.759 1.00 98.19 91 ILE A N 1
ATOM 698 C CA . ILE A 1 91 ? 9.334 2.896 0.180 1.00 98.19 91 ILE A CA 1
ATOM 699 C C . ILE A 1 91 ? 10.364 1.932 0.790 1.00 98.19 91 ILE A C 1
ATOM 701 O O . ILE A 1 91 ? 11.077 1.209 0.090 1.00 98.19 91 ILE A O 1
ATOM 705 N N . ASP A 1 92 ? 10.385 1.842 2.124 1.00 97.88 92 ASP A N 1
ATOM 706 C CA . ASP A 1 92 ? 11.141 0.815 2.850 1.00 97.88 92 ASP A CA 1
ATOM 707 C C . ASP A 1 92 ? 10.443 -0.552 2.739 1.00 97.88 92 ASP A C 1
ATOM 709 O O . ASP A 1 92 ? 9.742 -1.027 3.641 1.00 97.88 92 ASP A O 1
ATOM 713 N N . TRP A 1 93 ? 10.655 -1.199 1.593 1.00 98.25 93 TRP A N 1
ATOM 714 C CA . TRP A 1 93 ? 10.081 -2.502 1.274 1.00 98.25 93 TRP A CA 1
ATOM 715 C C . TRP A 1 93 ? 10.475 -3.595 2.266 1.00 98.25 93 TRP A C 1
ATOM 717 O O . TRP A 1 93 ? 9.667 -4.482 2.542 1.00 98.25 93 TRP A O 1
ATOM 727 N N . LYS A 1 94 ? 11.679 -3.529 2.853 1.00 97.69 94 LYS A N 1
ATOM 728 C CA . LYS A 1 94 ? 12.124 -4.519 3.842 1.00 97.69 94 LYS A CA 1
ATOM 729 C C . LYS A 1 94 ? 11.230 -4.469 5.078 1.00 97.69 94 LYS A C 1
ATOM 731 O O . LYS A 1 94 ? 10.747 -5.510 5.532 1.00 97.69 94 LYS A O 1
ATOM 736 N N . THR A 1 95 ? 10.973 -3.270 5.595 1.00 98.12 95 THR A N 1
ATOM 737 C CA . THR A 1 95 ? 10.081 -3.088 6.744 1.00 98.12 95 THR A CA 1
ATOM 738 C C . THR A 1 95 ? 8.632 -3.421 6.394 1.00 98.12 95 THR A C 1
ATOM 740 O O . THR A 1 95 ? 7.975 -4.112 7.176 1.00 98.12 95 THR A O 1
ATOM 743 N N . VAL A 1 96 ? 8.136 -3.000 5.223 1.00 98.50 96 VAL A N 1
ATOM 744 C CA . VAL A 1 96 ? 6.771 -3.323 4.765 1.00 98.50 96 VAL A CA 1
ATOM 745 C C . VAL A 1 96 ? 6.553 -4.835 4.720 1.00 98.50 96 VAL A C 1
ATOM 747 O O . VAL A 1 96 ? 5.608 -5.332 5.338 1.00 98.50 96 VAL A O 1
ATOM 750 N N . PHE A 1 97 ? 7.435 -5.580 4.049 1.00 98.38 97 PHE A N 1
ATOM 751 C CA . PHE A 1 97 ? 7.312 -7.033 3.951 1.00 98.38 97 PHE A CA 1
ATOM 752 C C . PHE A 1 97 ? 7.433 -7.707 5.318 1.00 98.38 97 PHE A C 1
ATOM 754 O O . PHE A 1 97 ? 6.589 -8.535 5.652 1.00 98.38 97 PHE A O 1
ATOM 761 N N . SER A 1 98 ? 8.391 -7.283 6.151 1.00 98.00 98 SER A N 1
ATOM 762 C CA . SER A 1 98 ? 8.537 -7.810 7.512 1.00 98.00 98 SER A CA 1
ATOM 763 C C . SER A 1 98 ? 7.250 -7.660 8.328 1.00 98.00 98 SER A C 1
ATOM 765 O O . SER A 1 98 ? 6.809 -8.619 8.957 1.00 98.00 98 SER A O 1
ATOM 767 N N . ILE A 1 99 ? 6.599 -6.494 8.298 1.00 98.44 99 ILE A N 1
ATOM 768 C CA . ILE A 1 99 ? 5.339 -6.272 9.024 1.00 98.44 99 ILE A CA 1
ATOM 769 C C . ILE A 1 99 ? 4.231 -7.160 8.469 1.00 98.44 99 ILE A C 1
ATOM 771 O O . ILE A 1 99 ? 3.546 -7.830 9.241 1.00 98.44 99 ILE A O 1
ATOM 775 N N . CYS A 1 100 ? 4.059 -7.168 7.148 1.00 98.12 100 CYS A N 1
ATOM 776 C CA . CYS A 1 100 ? 3.016 -7.935 6.473 1.00 98.12 100 CYS A CA 1
ATOM 777 C C . CYS A 1 100 ? 3.091 -9.432 6.820 1.00 98.12 100 CYS A C 1
ATOM 779 O O . CYS A 1 100 ? 2.073 -10.041 7.150 1.00 98.12 100 CYS A O 1
ATOM 781 N N . GLU A 1 101 ? 4.304 -9.989 6.820 1.00 97.19 101 GLU A N 1
ATOM 782 C CA . GLU A 1 101 ? 4.569 -11.416 7.042 1.00 97.19 101 GLU A CA 1
ATOM 783 C C . GLU A 1 101 ? 4.572 -11.824 8.518 1.00 97.19 101 GLU A C 1
ATOM 785 O O . GLU A 1 101 ? 4.294 -12.978 8.831 1.00 97.19 101 GLU A O 1
ATOM 790 N N . THR A 1 102 ? 4.871 -10.903 9.439 1.00 98.06 102 THR A N 1
ATOM 791 C CA . THR A 1 102 ? 4.943 -11.226 10.876 1.00 98.06 102 THR A CA 1
ATOM 792 C C . THR A 1 102 ? 3.655 -10.914 11.625 1.00 98.06 102 THR A C 1
ATOM 794 O O . THR A 1 102 ? 3.212 -11.712 12.448 1.00 98.06 102 THR A O 1
ATOM 797 N N . ILE A 1 103 ? 3.046 -9.755 11.364 1.00 98.06 103 ILE A N 1
ATOM 798 C CA . ILE A 1 103 ? 1.900 -9.253 12.138 1.00 98.06 103 ILE A CA 1
ATOM 799 C C . ILE A 1 103 ? 0.741 -8.764 11.263 1.00 98.06 103 ILE A C 1
ATOM 801 O O . ILE A 1 103 ? -0.347 -8.519 11.777 1.00 98.06 103 ILE A O 1
ATOM 805 N N . GLY A 1 104 ? 0.941 -8.594 9.955 1.00 96.06 104 GLY A N 1
ATOM 806 C CA . GLY A 1 104 ? -0.056 -8.022 9.047 1.00 96.06 104 GLY A CA 1
ATOM 807 C C . GLY A 1 104 ? -1.228 -8.952 8.745 1.00 96.06 104 GLY A C 1
ATOM 808 O O . GLY A 1 104 ? -2.316 -8.468 8.422 1.00 96.06 104 GLY A O 1
ATOM 809 N N . GLY A 1 105 ? -1.024 -10.266 8.890 1.00 95.88 105 GLY A N 1
ATOM 810 C CA . GLY A 1 105 ? -1.974 -11.283 8.435 1.00 95.88 105 GLY A CA 1
ATOM 811 C C . GLY A 1 105 ? -2.091 -11.316 6.910 1.00 95.88 105 GLY A C 1
ATOM 812 O O . GLY A 1 105 ? -3.149 -11.660 6.390 1.00 95.88 105 GLY A O 1
ATOM 813 N N . THR A 1 106 ? -1.042 -10.879 6.206 1.00 98.12 106 THR A N 1
ATOM 814 C CA . THR A 1 106 ? -1.040 -10.717 4.754 1.00 98.12 106 THR A CA 1
ATOM 815 C C . THR A 1 106 ? -0.899 -12.060 4.056 1.00 98.12 106 THR A C 1
ATOM 817 O O . THR A 1 106 ? -0.007 -12.842 4.361 1.00 98.12 106 THR A O 1
ATOM 820 N N . GLU A 1 107 ? -1.779 -12.305 3.092 1.00 97.56 107 GLU A N 1
ATOM 821 C CA . GLU A 1 107 ? -1.776 -13.497 2.245 1.00 97.56 107 GLU A CA 1
ATOM 822 C C . GLU A 1 107 ? -1.378 -13.167 0.806 1.00 97.56 107 GLU A C 1
ATOM 824 O O . GLU A 1 107 ? -0.746 -13.985 0.144 1.00 97.56 107 GLU A O 1
ATOM 829 N N . TRP A 1 108 ? -1.727 -11.968 0.326 1.00 97.94 108 TRP A N 1
ATOM 830 C CA . TRP A 1 108 ? -1.467 -11.562 -1.052 1.00 97.94 108 TRP A CA 1
ATOM 831 C C . TRP A 1 108 ? -0.871 -10.164 -1.127 1.00 97.94 108 TRP A C 1
ATOM 833 O O . TRP A 1 108 ? -1.434 -9.195 -0.610 1.00 97.94 108 TRP A O 1
ATOM 843 N N . TYR A 1 109 ? 0.237 -10.064 -1.853 1.00 98.38 109 TYR A N 1
ATOM 844 C CA . TYR A 1 109 ? 0.707 -8.801 -2.398 1.00 98.38 109 TYR A CA 1
ATOM 845 C C . TYR A 1 109 ? 0.128 -8.613 -3.793 1.00 98.38 109 TYR A C 1
ATOM 847 O O . TYR A 1 109 ? 0.211 -9.511 -4.632 1.00 98.38 109 TYR A O 1
ATOM 855 N N . ILE A 1 110 ? -0.440 -7.441 -4.035 1.00 98.31 110 ILE A N 1
ATOM 856 C CA . ILE A 1 110 ? -0.969 -7.033 -5.330 1.00 98.31 110 ILE A CA 1
ATOM 857 C C . ILE A 1 110 ? 0.001 -5.990 -5.871 1.00 98.31 110 ILE A C 1
ATOM 859 O O . ILE A 1 110 ? 0.141 -4.917 -5.294 1.00 98.31 110 ILE A O 1
ATOM 863 N N . ILE A 1 111 ? 0.727 -6.328 -6.935 1.00 97.94 111 ILE A N 1
ATOM 864 C CA . ILE A 1 111 ? 1.560 -5.351 -7.640 1.00 97.94 111 ILE A CA 1
ATOM 865 C C . ILE A 1 111 ? 0.619 -4.471 -8.453 1.00 97.94 111 ILE A C 1
ATOM 867 O O . ILE A 1 111 ? -0.004 -4.951 -9.398 1.00 97.94 111 ILE A O 1
ATOM 871 N N . GLU A 1 112 ? 0.534 -3.202 -8.080 1.00 97.50 112 GLU A N 1
ATOM 872 C CA . GLU A 1 112 ? -0.259 -2.199 -8.778 1.00 97.50 112 GLU A CA 1
ATOM 873 C C . GLU A 1 112 ? 0.682 -1.153 -9.372 1.00 97.50 112 GLU A C 1
ATOM 875 O O . GLU A 1 112 ? 1.509 -0.572 -8.670 1.00 97.50 112 GLU A O 1
ATOM 880 N N . GLU A 1 113 ? 0.583 -0.945 -10.682 1.00 96.00 113 GLU A N 1
ATOM 881 C CA . GLU A 1 113 ? 1.360 0.050 -11.413 1.00 96.00 113 GLU A CA 1
ATOM 882 C C . GLU A 1 113 ? 0.423 0.798 -12.361 1.00 96.00 113 GLU A C 1
ATOM 884 O O . GLU A 1 113 ? -0.145 0.205 -13.274 1.00 96.00 113 GLU A O 1
ATOM 889 N N . GLU A 1 114 ? 0.254 2.095 -12.109 1.00 94.12 114 GLU A N 1
ATOM 890 C CA . GLU A 1 114 ? -0.774 2.946 -12.732 1.00 94.12 114 GLU A CA 1
ATOM 891 C C . GLU A 1 114 ? -0.195 4.284 -13.214 1.00 94.12 114 GLU A C 1
ATOM 893 O O . GLU A 1 114 ? -0.929 5.233 -13.477 1.00 94.12 114 GLU A O 1
ATOM 898 N N . LYS A 1 115 ? 1.137 4.412 -13.275 1.00 92.31 115 LYS A N 1
ATOM 899 C CA . LYS A 1 115 ? 1.786 5.670 -13.672 1.00 92.31 115 LYS A CA 1
ATOM 900 C C . LYS A 1 115 ? 1.917 5.830 -15.188 1.00 92.31 115 LYS A C 1
ATOM 902 O O . LYS A 1 115 ? 2.446 6.840 -15.637 1.00 92.31 115 LYS A O 1
ATOM 907 N N . ASP A 1 116 ? 1.506 4.824 -15.965 1.00 92.38 116 ASP A N 1
ATOM 908 C CA . ASP A 1 116 ? 1.557 4.794 -17.436 1.00 92.38 116 ASP A CA 1
ATOM 909 C C . ASP A 1 116 ? 2.931 5.161 -18.043 1.00 92.38 116 ASP A C 1
ATOM 911 O O . ASP A 1 116 ? 3.037 5.617 -19.181 1.00 92.38 116 ASP A O 1
ATOM 915 N N . VAL A 1 117 ? 4.016 4.920 -17.294 1.00 95.25 117 VAL A N 1
ATOM 916 C CA . VAL A 1 117 ? 5.404 5.187 -17.726 1.00 95.25 117 VAL A CA 1
ATOM 917 C C . VAL A 1 117 ? 5.822 4.252 -18.866 1.00 95.25 117 VAL A C 1
ATOM 919 O O . VAL A 1 117 ? 6.599 4.626 -19.744 1.00 95.25 117 VAL A O 1
ATOM 922 N N . TYR A 1 118 ? 5.297 3.026 -18.859 1.00 96.50 118 TYR A N 1
ATOM 923 C CA . TYR A 1 118 ? 5.556 1.987 -19.852 1.00 96.50 118 TYR A CA 1
ATOM 924 C C . TYR A 1 118 ? 4.234 1.412 -20.371 1.00 96.50 118 TYR A C 1
ATOM 926 O O . TYR A 1 118 ? 3.233 1.458 -19.656 1.00 96.50 118 TYR A O 1
ATOM 934 N N . PRO A 1 119 ? 4.219 0.773 -21.560 1.00 97.69 119 PRO A N 1
ATOM 935 C CA . PRO A 1 119 ? 3.078 -0.036 -21.981 1.00 97.69 119 PRO A CA 1
ATOM 936 C C . PRO A 1 119 ? 2.686 -1.051 -20.890 1.00 97.69 119 PRO A C 1
ATOM 938 O O . PRO A 1 119 ? 3.592 -1.651 -20.303 1.00 97.69 119 PRO A O 1
ATOM 941 N N . PRO A 1 120 ? 1.388 -1.322 -20.643 1.00 95.94 120 PRO A N 1
ATOM 942 C CA . PRO A 1 120 ? 0.946 -2.057 -19.452 1.00 95.94 120 PRO A CA 1
ATOM 943 C C . PRO A 1 120 ? 1.645 -3.405 -19.234 1.00 95.94 120 PRO A C 1
ATOM 945 O O . PRO A 1 120 ? 2.155 -3.687 -18.153 1.00 95.94 120 PRO A O 1
ATOM 948 N N . MET A 1 121 ? 1.774 -4.219 -20.286 1.00 96.75 121 MET A N 1
ATOM 949 C CA . MET A 1 121 ? 2.457 -5.516 -20.181 1.00 96.75 121 MET A CA 1
ATOM 950 C C . MET A 1 121 ? 3.950 -5.379 -19.867 1.00 96.75 121 MET A C 1
ATOM 952 O O . MET A 1 121 ? 4.513 -6.233 -19.183 1.00 96.75 121 MET A O 1
ATOM 956 N N . LYS A 1 122 ? 4.591 -4.296 -20.327 1.00 98.00 122 LYS A N 1
ATOM 957 C CA . LYS A 1 122 ? 5.989 -4.012 -20.003 1.00 98.00 122 LYS A CA 1
ATOM 958 C C . LYS A 1 122 ? 6.139 -3.536 -18.560 1.00 98.00 122 LYS A C 1
ATOM 960 O O . LYS A 1 122 ? 7.074 -3.965 -17.890 1.00 98.00 122 LYS A O 1
ATOM 965 N N . ALA A 1 123 ? 5.217 -2.705 -18.075 1.00 97.50 123 ALA A N 1
ATOM 966 C CA . ALA A 1 123 ? 5.183 -2.277 -16.679 1.00 97.50 123 ALA A CA 1
ATOM 967 C C . ALA A 1 123 ? 5.056 -3.486 -15.736 1.00 97.50 123 ALA A C 1
ATOM 969 O O . ALA A 1 123 ? 5.870 -3.643 -14.828 1.00 97.50 123 ALA A O 1
ATOM 970 N N . VAL A 1 124 ? 4.124 -4.405 -16.020 1.00 96.75 124 VAL A N 1
ATOM 971 C CA . VAL A 1 124 ? 3.950 -5.653 -15.253 1.00 96.75 124 VAL A CA 1
ATOM 972 C C . VAL A 1 124 ? 5.233 -6.489 -15.232 1.00 96.75 124 VAL A C 1
ATOM 974 O O . VAL A 1 124 ? 5.648 -6.951 -14.168 1.00 96.75 124 VAL A O 1
ATOM 977 N N . GLU A 1 125 ? 5.891 -6.670 -16.382 1.00 98.06 125 GLU A N 1
ATOM 978 C CA . GLU A 1 125 ? 7.156 -7.410 -16.477 1.00 98.06 125 GLU A CA 1
ATOM 979 C C . GLU A 1 125 ? 8.250 -6.785 -15.594 1.00 98.06 125 GLU A C 1
ATOM 981 O O . GLU A 1 125 ? 8.913 -7.488 -14.824 1.00 98.06 125 GLU A O 1
ATOM 986 N N . LEU A 1 126 ? 8.428 -5.463 -15.686 1.00 98.38 126 LEU A N 1
ATOM 987 C CA . LEU A 1 126 ? 9.452 -4.733 -14.942 1.00 98.38 126 LEU A CA 1
ATOM 988 C C . LEU A 1 126 ? 9.174 -4.742 -13.436 1.00 98.38 126 LEU A C 1
ATOM 990 O O . LEU A 1 126 ? 10.078 -5.065 -12.664 1.00 98.38 126 LEU A O 1
ATOM 994 N N . CYS A 1 127 ? 7.933 -4.486 -13.017 1.00 98.19 127 CYS A N 1
ATOM 995 C CA . CYS A 1 127 ? 7.547 -4.540 -11.610 1.00 98.19 127 CYS A CA 1
ATOM 996 C C . CYS A 1 127 ? 7.711 -5.951 -11.036 1.00 98.19 127 CYS A C 1
ATOM 998 O O . CYS A 1 127 ? 8.267 -6.103 -9.951 1.00 98.19 127 CYS A O 1
ATOM 1000 N N . LEU A 1 128 ? 7.323 -7.005 -11.765 1.00 97.75 128 LEU A N 1
ATOM 1001 C CA . LEU A 1 128 ? 7.532 -8.386 -11.317 1.00 97.75 128 LEU A CA 1
ATOM 1002 C C . LEU A 1 128 ? 9.023 -8.729 -11.188 1.00 97.75 128 LEU A C 1
ATOM 1004 O O . LEU A 1 128 ? 9.431 -9.411 -10.244 1.00 97.75 128 LEU A O 1
ATOM 1008 N N . ARG A 1 129 ? 9.856 -8.267 -12.126 1.00 98.31 129 ARG A N 1
ATOM 1009 C CA . ARG A 1 129 ? 11.313 -8.432 -12.044 1.00 98.31 129 ARG A CA 1
ATOM 1010 C C . ARG A 1 129 ? 11.869 -7.725 -10.808 1.00 98.31 129 ARG A C 1
ATOM 1012 O O . ARG A 1 129 ? 12.617 -8.342 -10.052 1.00 98.31 129 ARG A O 1
ATOM 1019 N N . ASN A 1 130 ? 11.492 -6.470 -10.582 1.00 98.12 130 ASN A N 1
ATOM 1020 C CA . ASN A 1 130 ? 11.971 -5.696 -9.442 1.00 98.12 130 ASN A CA 1
ATOM 1021 C C . ASN A 1 130 ? 11.472 -6.291 -8.114 1.00 98.12 130 ASN A C 1
ATOM 1023 O O . ASN A 1 130 ? 12.263 -6.439 -7.185 1.00 98.12 130 ASN A O 1
ATOM 1027 N N . TYR A 1 131 ? 10.218 -6.755 -8.052 1.00 97.88 131 TYR A N 1
ATOM 1028 C CA . TYR A 1 131 ? 9.683 -7.510 -6.917 1.00 97.88 131 TYR A CA 1
ATOM 1029 C C . TYR A 1 131 ? 10.574 -8.707 -6.576 1.00 97.88 131 TYR A C 1
ATOM 1031 O O . TYR A 1 131 ? 11.013 -8.836 -5.437 1.00 97.88 131 TYR A O 1
ATOM 1039 N N . LYS A 1 132 ? 10.928 -9.547 -7.560 1.00 97.31 132 LYS A N 1
ATOM 1040 C CA . LYS A 1 132 ? 11.827 -10.695 -7.335 1.00 97.31 132 LYS A CA 1
ATOM 1041 C C . LYS A 1 132 ? 13.177 -10.268 -6.754 1.00 97.31 132 LYS A C 1
ATOM 1043 O O . LYS A 1 132 ? 13.678 -10.929 -5.848 1.00 97.31 132 LYS A O 1
ATOM 1048 N N . VAL A 1 133 ? 13.742 -9.154 -7.223 1.00 97.19 133 VAL A N 1
ATOM 1049 C CA . VAL A 1 133 ? 14.994 -8.604 -6.676 1.00 97.19 133 VAL A CA 1
ATOM 1050 C C . VAL A 1 133 ? 14.814 -8.160 -5.224 1.00 97.19 133 VAL A C 1
ATOM 1052 O O . VAL A 1 133 ? 15.640 -8.518 -4.383 1.00 97.19 133 VAL A O 1
ATOM 1055 N N . LEU A 1 134 ? 13.734 -7.440 -4.902 1.00 96.25 134 LEU A N 1
ATOM 1056 C CA . LEU A 1 134 ? 13.420 -7.053 -3.522 1.00 96.25 134 LEU A CA 1
ATOM 1057 C C . LEU A 1 134 ? 13.328 -8.285 -2.611 1.00 96.25 134 LEU A C 1
ATOM 1059 O O . LEU A 1 134 ? 13.901 -8.282 -1.526 1.00 96.25 134 LEU A O 1
ATOM 1063 N N . ARG A 1 135 ? 12.697 -9.367 -3.085 1.00 93.06 135 ARG A N 1
ATOM 1064 C CA . ARG A 1 135 ? 12.571 -10.627 -2.336 1.00 93.06 135 ARG A CA 1
ATOM 1065 C C . ARG A 1 135 ? 13.901 -11.335 -2.072 1.00 93.06 135 ARG A C 1
ATOM 1067 O O . ARG A 1 135 ? 14.025 -11.987 -1.046 1.00 93.06 135 ARG A O 1
ATOM 1074 N N . THR A 1 136 ? 14.893 -11.211 -2.956 1.00 88.25 136 THR A N 1
ATOM 1075 C CA . THR A 1 136 ? 16.227 -11.820 -2.747 1.00 88.25 136 THR A CA 1
ATOM 1076 C C . THR A 1 136 ? 17.128 -11.067 -1.768 1.00 88.25 136 THR A C 1
ATOM 1078 O O . THR A 1 136 ? 18.135 -11.614 -1.333 1.00 88.25 136 THR A O 1
ATOM 1081 N N . LYS A 1 137 ? 16.800 -9.813 -1.439 1.00 71.19 137 LYS A N 1
ATOM 1082 C CA . LYS A 1 137 ? 17.606 -8.945 -0.563 1.00 71.19 137 LYS A CA 1
ATOM 1083 C C . LYS A 1 137 ? 17.110 -8.918 0.891 1.00 71.19 137 LYS A C 1
ATOM 1085 O O . LYS A 1 137 ? 17.608 -8.111 1.679 1.00 71.19 137 LYS A O 1
ATOM 1090 N N . MET A 1 138 ? 16.106 -9.734 1.213 1.00 65.44 138 MET A N 1
ATOM 1091 C CA . MET A 1 138 ? 15.509 -9.837 2.546 1.00 65.44 138 MET A CA 1
ATOM 1092 C C . MET A 1 138 ? 16.270 -10.797 3.450 1.00 65.44 138 MET A C 1
ATOM 1094 O O . MET A 1 138 ? 16.693 -11.862 2.952 1.00 65.44 138 MET A O 1
#

Radius of gyration: 15.39 Å; chains: 1; bounding box: 41×35×36 Å